Protein AF-A0A6P4EKP7-F1 (afdb_monomer_lite)

Foldseek 3Di:
DDDDDDDDDDDDDDDDDDDDDDDDDDDDDDPDDDDPPDDDDLVRLLVVLVVCVVVVVLVVLVVSLVPDDPDVVSVLDQSSLLSVLVNCLVVVVVVVNVVSVVVHDDDPVCVVVSVVSNVD

Structure (mmCIF, N/CA/C/O backbone):
data_AF-A0A6P4EKP7-F1
#
_entry.id   AF-A0A6P4EKP7-F1
#
loop_
_atom_site.group_PDB
_atom_site.id
_atom_site.type_symbol
_atom_site.label_atom_id
_atom_site.label_alt_id
_atom_site.label_comp_id
_atom_site.label_asym_id
_atom_site.label_entity_id
_atom_site.label_seq_id
_atom_site.pdbx_PDB_ins_code
_atom_site.Cartn_x
_atom_site.Cartn_y
_atom_site.Cartn_z
_atom_site.occupancy
_atom_site.B_iso_or_equiv
_atom_site.auth_seq_id
_atom_site.auth_comp_id
_atom_site.auth_asym_id
_atom_site.auth_atom_id
_atom_site.pdbx_PDB_model_num
ATOM 1 N N . MET A 1 1 ? -42.069 6.253 -77.748 1.00 45.84 1 MET A N 1
ATOM 2 C CA . MET A 1 1 ? -40.920 6.697 -78.570 1.00 45.84 1 MET A CA 1
ATOM 3 C C . MET A 1 1 ? -39.911 7.301 -77.595 1.00 45.84 1 MET A C 1
ATOM 5 O O . MET A 1 1 ? -40.312 8.224 -76.914 1.00 45.84 1 MET A O 1
ATOM 9 N N . THR A 1 2 ? -38.689 6.839 -77.337 1.00 52.09 2 THR A N 1
ATOM 10 C CA . THR A 1 2 ? -37.719 6.009 -78.069 1.00 52.09 2 THR A CA 1
ATOM 11 C C . THR A 1 2 ? -36.777 5.334 -77.043 1.00 52.09 2 THR A C 1
ATOM 13 O O . THR A 1 2 ? -36.396 5.975 -76.074 1.00 52.09 2 THR A O 1
ATOM 16 N N . HIS A 1 3 ? -36.578 4.013 -77.066 1.00 50.84 3 HIS A N 1
ATOM 17 C CA . HIS A 1 3 ? -35.360 3.297 -77.515 1.00 50.84 3 HIS A CA 1
ATOM 18 C C . HIS A 1 3 ? -33.997 3.877 -77.077 1.00 50.84 3 HIS A C 1
ATOM 20 O O . HIS A 1 3 ? -33.595 4.907 -77.606 1.00 50.84 3 HIS A O 1
ATOM 26 N N . ASN A 1 4 ? -33.285 3.167 -76.186 1.00 50.84 4 ASN A N 1
ATOM 27 C CA . ASN A 1 4 ? -31.877 2.701 -76.294 1.00 50.84 4 ASN A CA 1
ATOM 28 C C . ASN A 1 4 ? -31.366 2.292 -74.893 1.00 50.84 4 ASN A C 1
ATOM 30 O O . ASN A 1 4 ? -31.600 3.021 -73.941 1.00 50.84 4 ASN A O 1
ATOM 34 N N . GLY A 1 5 ? -30.682 1.173 -74.638 1.00 41.75 5 GLY A N 1
ATOM 35 C CA . GLY A 1 5 ? -29.992 0.233 -75.523 1.00 41.75 5 GLY A CA 1
ATOM 36 C C . GLY A 1 5 ? -28.468 0.281 -75.305 1.00 41.75 5 GLY A C 1
ATOM 37 O O . GLY A 1 5 ? -27.865 1.300 -75.612 1.00 41.75 5 GLY A O 1
ATOM 38 N N . GLY A 1 6 ? -27.872 -0.834 -74.848 1.00 42.22 6 GLY A N 1
ATOM 39 C CA . GLY A 1 6 ? -26.435 -1.174 -74.984 1.00 42.22 6 GLY A CA 1
ATOM 40 C C . GLY A 1 6 ? -25.530 -0.769 -73.811 1.00 42.22 6 GLY A C 1
ATOM 41 O O . GLY A 1 6 ? -25.500 0.393 -73.444 1.00 42.22 6 GLY A O 1
ATOM 42 N N . ALA A 1 7 ? -24.909 -1.729 -73.105 1.00 42.94 7 ALA A N 1
ATOM 43 C CA . ALA A 1 7 ? -23.556 -2.280 -73.361 1.00 42.94 7 ALA A CA 1
ATOM 44 C C . ALA A 1 7 ? -22.453 -1.306 -72.886 1.00 42.94 7 ALA A C 1
ATOM 46 O O . ALA A 1 7 ? -22.501 -0.135 -73.210 1.00 42.94 7 ALA A O 1
ATOM 47 N N . GLY A 1 8 ? -21.418 -1.652 -72.126 1.00 42.25 8 GLY A N 1
ATOM 48 C CA . GLY A 1 8 ? -20.785 -2.905 -71.743 1.00 42.25 8 GLY A CA 1
ATOM 49 C C . GLY A 1 8 ? -19.340 -2.568 -71.317 1.00 42.25 8 GLY A C 1
ATOM 50 O O . GLY A 1 8 ? -18.846 -1.490 -71.632 1.00 42.25 8 GLY A O 1
ATOM 51 N N . GLY A 1 9 ? -18.656 -3.500 -70.650 1.00 43.34 9 GLY A N 1
ATOM 52 C CA . GLY A 1 9 ? -17.187 -3.544 -70.606 1.00 43.34 9 GLY A CA 1
ATOM 53 C C . GLY A 1 9 ? -16.500 -2.812 -69.449 1.00 43.34 9 GLY A C 1
ATOM 54 O O . GLY A 1 9 ? -16.765 -1.648 -69.175 1.00 43.34 9 GLY A O 1
ATOM 55 N N . GLY A 1 10 ? -15.553 -3.505 -68.808 1.00 45.97 10 GLY A N 1
ATOM 56 C CA . GLY A 1 10 ? -14.582 -2.871 -67.914 1.00 45.97 10 GLY A CA 1
ATOM 57 C C . GLY A 1 10 ? -14.114 -3.712 -66.731 1.00 45.97 10 GLY A C 1
ATOM 58 O O . GLY A 1 10 ? -14.177 -3.256 -65.597 1.00 45.97 10 GLY A O 1
ATOM 59 N N . LEU A 1 11 ? -13.646 -4.935 -66.978 1.00 46.53 11 LEU A N 1
ATOM 60 C CA . LEU A 1 11 ? -12.823 -5.683 -66.027 1.00 46.53 11 LEU A CA 1
ATOM 61 C C . LEU A 1 11 ? -11.482 -4.952 -65.849 1.00 46.53 11 LEU A C 1
ATOM 63 O O . LEU A 1 11 ? -10.759 -4.792 -66.829 1.00 46.53 11 LEU A O 1
ATOM 67 N N . HIS A 1 12 ? -11.112 -4.579 -64.621 1.00 50.31 12 HIS A N 1
ATOM 68 C CA . HIS A 1 12 ? -9.698 -4.447 -64.256 1.00 50.31 12 HIS A CA 1
ATOM 69 C C . HIS A 1 12 ? -9.498 -4.660 -62.746 1.00 50.31 12 HIS A C 1
ATOM 71 O O . HIS A 1 12 ? -9.697 -3.762 -61.933 1.00 50.31 12 HIS A O 1
ATOM 77 N N . LEU A 1 13 ? -9.113 -5.881 -62.368 1.00 53.41 13 LEU A N 1
ATOM 78 C CA . LEU A 1 13 ? -8.537 -6.199 -61.061 1.00 53.41 13 LEU A CA 1
ATOM 79 C C . LEU A 1 13 ? -7.015 -6.111 -61.210 1.00 53.41 13 LEU A C 1
ATOM 81 O O . LEU A 1 13 ? -6.407 -6.938 -61.887 1.00 53.41 13 LEU A O 1
ATOM 85 N N . ASN A 1 14 ? -6.412 -5.083 -60.615 1.00 50.81 14 ASN A N 1
ATOM 86 C CA . ASN A 1 14 ? -4.966 -4.900 -60.598 1.00 50.81 14 ASN A CA 1
ATOM 87 C C . ASN A 1 14 ? -4.324 -5.879 -59.601 1.00 50.81 14 ASN A C 1
ATOM 89 O O . ASN A 1 14 ? -4.398 -5.691 -58.387 1.00 50.81 14 ASN A O 1
ATOM 93 N N . SER A 1 15 ? -3.691 -6.916 -60.145 1.00 51.75 15 SER A N 1
ATOM 94 C CA . SER A 1 15 ? -2.731 -7.779 -59.461 1.00 51.75 15 SER A CA 1
ATOM 95 C C . SER A 1 15 ? -1.364 -7.095 -59.440 1.00 51.75 15 SER A C 1
ATOM 97 O O .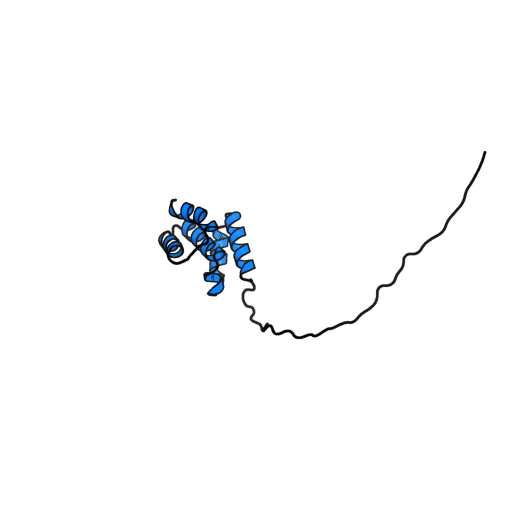 SER A 1 15 ? -0.879 -6.668 -60.485 1.00 51.75 15 SER A O 1
ATOM 99 N N . GLY A 1 16 ? -0.721 -7.022 -58.274 1.00 45.69 16 GLY A N 1
ATOM 100 C CA . GLY A 1 16 ? 0.684 -6.628 -58.189 1.00 45.69 16 GLY A CA 1
ATOM 101 C C . GLY A 1 16 ? 1.081 -6.065 -56.833 1.00 45.69 16 GLY A C 1
ATOM 102 O O . GLY A 1 16 ? 1.074 -4.857 -56.625 1.00 45.69 16 GLY A O 1
ATOM 103 N N . SER A 1 17 ? 1.478 -6.928 -55.902 1.00 54.31 17 SER A N 1
ATOM 104 C CA . SER A 1 17 ? 2.303 -6.522 -54.761 1.00 54.31 17 SER A CA 1
ATOM 105 C C . SER A 1 17 ? 3.285 -7.643 -54.453 1.00 54.31 17 SER A C 1
ATOM 107 O O . SER A 1 17 ? 2.973 -8.582 -53.729 1.00 54.31 17 SER A O 1
ATOM 109 N N . ASN A 1 18 ? 4.468 -7.548 -55.058 1.00 53.12 18 ASN A N 1
ATOM 110 C CA . ASN A 1 18 ? 5.665 -8.252 -54.620 1.00 53.12 18 ASN A CA 1
ATOM 111 C C . ASN A 1 18 ? 6.830 -7.255 -54.642 1.00 53.12 18 ASN A C 1
ATOM 113 O O . ASN A 1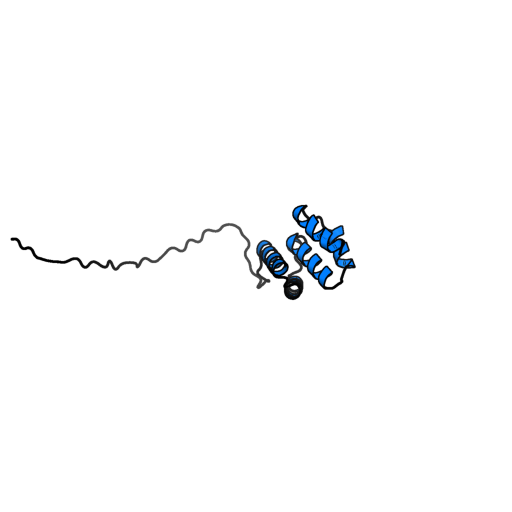 18 ? 7.081 -6.626 -55.668 1.00 53.12 18 ASN A O 1
ATOM 117 N N . GLY A 1 19 ? 7.512 -7.093 -53.509 1.00 47.56 19 GLY A N 1
ATOM 118 C CA . GLY A 1 19 ? 8.611 -6.142 -53.344 1.00 47.56 19 GLY A CA 1
ATOM 119 C C . GLY A 1 19 ? 9.252 -6.273 -51.966 1.00 47.56 19 GLY A C 1
ATOM 120 O O . GLY A 1 19 ? 8.810 -5.663 -51.002 1.00 47.56 19 GLY A O 1
ATOM 121 N N . ASN A 1 20 ? 10.262 -7.132 -51.903 1.00 51.75 20 ASN A N 1
ATOM 122 C CA . ASN A 1 20 ? 11.079 -7.508 -50.754 1.00 51.75 20 ASN A CA 1
ATOM 123 C C . ASN A 1 20 ? 12.161 -6.457 -50.421 1.00 51.75 20 ASN A C 1
ATOM 125 O O . ASN A 1 20 ? 12.727 -5.863 -51.334 1.00 51.75 20 ASN A O 1
ATOM 129 N N . GLY A 1 21 ? 12.557 -6.375 -49.143 1.00 46.03 21 GLY A N 1
ATOM 130 C CA . GLY A 1 21 ? 13.932 -6.034 -48.746 1.00 46.03 21 GLY A CA 1
ATOM 131 C C . GLY A 1 21 ? 14.139 -4.691 -48.038 1.00 46.03 21 GLY A C 1
ATOM 132 O O . GLY A 1 21 ? 13.976 -3.631 -48.628 1.00 46.03 21 GLY A O 1
ATOM 133 N N . GLY A 1 22 ? 14.603 -4.747 -46.785 1.00 38.12 22 GLY A N 1
ATOM 134 C CA . GLY A 1 22 ? 15.088 -3.568 -46.065 1.00 38.12 22 GLY A CA 1
ATOM 135 C C . GLY A 1 22 ? 15.391 -3.830 -44.593 1.00 38.12 22 GLY A C 1
ATOM 136 O O . GLY A 1 22 ? 14.709 -3.302 -43.722 1.00 38.12 22 GLY A O 1
ATOM 137 N N . VAL A 1 23 ? 16.406 -4.649 -44.305 1.00 54.03 23 VAL A N 1
ATOM 138 C CA . VAL A 1 23 ? 17.043 -4.658 -42.981 1.00 54.03 23 VAL A CA 1
ATOM 139 C C . VAL A 1 23 ? 17.775 -3.329 -42.787 1.00 54.03 23 VAL A C 1
ATOM 141 O O . VAL A 1 23 ? 18.686 -3.005 -43.543 1.00 54.03 23 VAL A O 1
ATOM 144 N N . VAL A 1 24 ? 17.383 -2.559 -41.774 1.00 56.59 24 VAL A N 1
ATOM 145 C CA . VAL A 1 24 ? 18.171 -1.427 -41.275 1.00 56.59 24 VAL A CA 1
ATOM 146 C C . VAL A 1 24 ? 18.549 -1.691 -39.825 1.00 56.59 24 VAL A C 1
ATOM 148 O O . VAL A 1 24 ? 17.763 -1.529 -38.896 1.00 56.59 24 VAL A O 1
ATOM 151 N N . SER A 1 25 ? 19.790 -2.135 -39.656 1.00 52.81 25 SER A N 1
ATOM 152 C CA . SER A 1 25 ? 20.523 -2.048 -38.401 1.00 52.81 25 SER A CA 1
ATOM 153 C C . SER A 1 25 ? 20.927 -0.590 -38.195 1.00 52.81 25 SER A C 1
ATOM 155 O O . SER A 1 25 ? 21.673 -0.035 -38.998 1.00 52.81 25 SER A O 1
ATOM 157 N N . GLY A 1 26 ? 20.443 0.026 -37.120 1.00 41.41 26 GLY A N 1
ATOM 158 C CA . GLY A 1 26 ? 20.850 1.358 -36.677 1.00 41.41 26 GLY A CA 1
ATOM 159 C C . GLY A 1 26 ? 20.896 1.382 -35.157 1.00 41.41 26 GLY A C 1
ATOM 160 O O . GLY A 1 26 ? 19.858 1.439 -34.504 1.00 41.41 26 GLY A O 1
ATOM 161 N N . GLY A 1 27 ? 22.104 1.248 -34.608 1.00 48.34 27 GLY A N 1
ATOM 162 C CA . GLY A 1 27 ? 22.372 1.205 -33.177 1.00 48.34 27 GLY A CA 1
ATOM 163 C C . GLY A 1 27 ? 22.023 2.511 -32.463 1.00 48.34 27 GLY A C 1
ATOM 164 O O . GLY A 1 27 ? 22.372 3.598 -32.914 1.00 48.34 27 GLY A O 1
ATOM 165 N N . GLY A 1 28 ? 21.374 2.366 -31.310 1.00 39.31 28 GLY A N 1
ATOM 166 C CA . GLY A 1 28 ? 21.140 3.417 -30.330 1.00 39.31 28 GLY A CA 1
ATOM 167 C C . GLY A 1 28 ? 21.149 2.796 -28.937 1.00 39.31 28 GLY A C 1
ATOM 168 O O . GLY A 1 28 ? 20.218 2.095 -28.556 1.00 39.31 28 GLY A O 1
ATOM 169 N N . SER A 1 29 ? 22.255 3.006 -28.234 1.00 51.41 29 SER A N 1
ATOM 170 C CA . SER A 1 29 ? 22.557 2.751 -26.823 1.00 51.41 29 SER A CA 1
ATOM 171 C C . SER A 1 29 ? 21.358 2.438 -25.916 1.00 51.41 29 SER A C 1
ATOM 173 O O . SER A 1 29 ? 20.733 3.325 -25.343 1.00 51.41 29 SER A O 1
ATOM 175 N N . GLY A 1 30 ? 21.092 1.153 -25.710 1.00 46.53 30 GLY A N 1
ATOM 176 C CA . GLY A 1 30 ? 20.208 0.672 -24.659 1.00 46.53 30 GLY A CA 1
ATOM 177 C C . GLY A 1 30 ? 20.594 -0.759 -24.352 1.00 46.53 30 GLY A C 1
ATOM 178 O O . GLY A 1 30 ? 20.236 -1.652 -25.112 1.00 46.53 30 GLY A O 1
ATOM 179 N N . GLY A 1 31 ? 21.373 -0.967 -23.287 1.00 42.72 31 GLY A N 1
ATOM 180 C CA . GLY A 1 31 ? 21.755 -2.297 -22.817 1.00 42.72 31 GLY A CA 1
ATOM 181 C C . GLY A 1 31 ? 20.507 -3.143 -22.581 1.00 42.72 31 GLY A C 1
ATOM 182 O O . GLY A 1 31 ? 19.816 -2.985 -21.578 1.00 42.72 31 GLY A O 1
ATOM 183 N N . ARG A 1 32 ? 20.195 -3.999 -23.551 1.00 59.09 32 ARG A N 1
ATOM 184 C CA . ARG A 1 32 ? 19.105 -4.972 -23.538 1.00 59.09 32 ARG A CA 1
ATOM 185 C C . ARG A 1 32 ? 19.747 -6.346 -23.659 1.00 59.09 32 ARG A C 1
ATOM 187 O O . ARG A 1 32 ? 19.767 -6.925 -24.733 1.00 59.09 32 ARG A O 1
ATOM 194 N N . GLU A 1 33 ? 20.292 -6.834 -22.552 1.00 49.41 33 GLU A N 1
ATOM 195 C CA . GLU A 1 33 ? 20.884 -8.173 -22.432 1.00 49.41 33 GLU A CA 1
ATOM 196 C C . GLU A 1 33 ? 20.337 -8.761 -21.111 1.00 49.41 33 GLU A C 1
ATOM 198 O O . GLU A 1 33 ? 20.744 -8.370 -20.023 1.00 49.41 33 GLU A O 1
ATOM 203 N N . ASN A 1 34 ? 19.141 -9.349 -21.143 1.00 52.75 34 ASN A N 1
ATOM 204 C CA . ASN A 1 34 ? 18.894 -10.794 -21.198 1.00 52.75 34 ASN A CA 1
ATOM 205 C C . ASN A 1 34 ? 19.094 -11.533 -19.854 1.00 52.75 34 ASN A C 1
ATOM 207 O O . ASN A 1 34 ? 20.121 -12.151 -19.596 1.00 52.75 34 ASN A O 1
ATOM 211 N N . LEU A 1 35 ? 18.032 -11.539 -19.043 1.00 40.47 35 LEU A N 1
ATOM 212 C CA . LEU A 1 35 ? 17.656 -12.686 -18.213 1.00 40.47 35 LEU A CA 1
ATOM 213 C C . LEU A 1 35 ? 16.213 -13.068 -18.593 1.00 40.47 35 LEU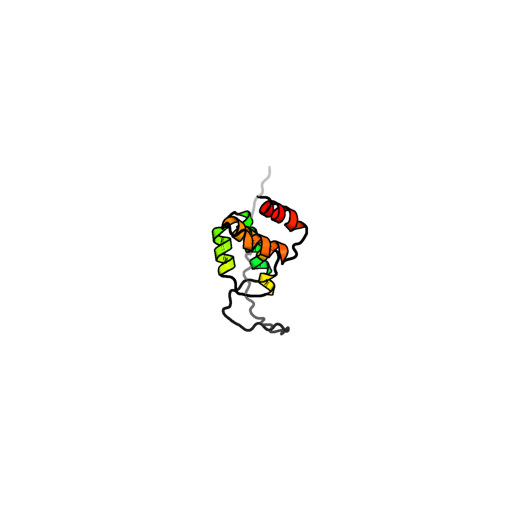 A C 1
ATOM 215 O O . LEU A 1 35 ? 15.437 -12.166 -18.930 1.00 40.47 35 LEU A O 1
ATOM 219 N N . PRO A 1 36 ? 15.788 -14.340 -18.465 1.00 46.09 36 PRO A N 1
ATOM 220 C CA . PRO A 1 36 ? 14.371 -14.691 -18.380 1.00 46.09 36 PRO A CA 1
ATOM 221 C C . PRO A 1 36 ? 13.817 -14.204 -17.024 1.00 46.09 36 PRO A C 1
ATOM 223 O O . PRO A 1 36 ? 13.489 -14.982 -16.135 1.00 46.09 36 PRO A O 1
ATOM 226 N N . SER A 1 37 ? 13.786 -12.883 -16.845 1.00 47.81 37 SER A N 1
ATOM 227 C CA . SER A 1 37 ? 13.395 -12.174 -15.630 1.00 47.81 37 SER A CA 1
ATOM 228 C C . SER A 1 37 ? 11.991 -11.619 -15.817 1.00 47.81 37 SER A C 1
ATOM 230 O O . SER A 1 37 ? 11.781 -10.793 -16.697 1.00 47.81 37 SER A O 1
ATOM 232 N N . PHE A 1 38 ? 11.050 -12.098 -15.000 1.00 52.47 38 PHE A N 1
ATOM 233 C CA . PHE A 1 38 ? 9.695 -11.580 -14.749 1.00 52.47 38 PHE A CA 1
ATOM 234 C C . PHE A 1 38 ? 9.377 -10.244 -15.469 1.00 52.47 38 PHE A C 1
ATOM 236 O O . PHE A 1 38 ? 9.662 -9.156 -14.969 1.00 52.47 38 PHE A O 1
ATOM 243 N N . GLY A 1 39 ? 8.854 -10.344 -16.694 1.00 53.75 39 GLY A N 1
ATOM 244 C CA . GLY A 1 39 ? 8.779 -9.246 -17.660 1.00 53.75 39 GLY A CA 1
ATOM 245 C C . GLY A 1 39 ? 7.600 -8.303 -17.446 1.00 53.75 39 GLY A C 1
ATOM 246 O O . GLY A 1 39 ? 6.655 -8.334 -18.227 1.00 53.75 39 GLY A O 1
ATOM 247 N N . PHE A 1 40 ? 7.669 -7.446 -16.425 1.00 64.44 40 PHE A N 1
ATOM 248 C CA . PHE A 1 40 ? 6.745 -6.319 -16.288 1.00 64.44 40 PHE A CA 1
ATOM 249 C C . PHE A 1 40 ? 7.497 -5.009 -16.057 1.00 64.44 40 PHE A C 1
ATOM 251 O O . PHE A 1 40 ? 8.365 -4.928 -15.186 1.00 64.44 40 PHE A O 1
ATOM 258 N N . THR A 1 41 ? 7.154 -3.967 -16.816 1.00 83.19 41 THR A N 1
ATOM 259 C CA . THR A 1 41 ? 7.625 -2.605 -16.523 1.00 83.19 41 THR A CA 1
ATOM 260 C C . THR A 1 41 ? 6.939 -2.067 -15.265 1.00 83.19 41 THR A C 1
ATOM 262 O O . THR A 1 41 ? 5.892 -2.570 -14.847 1.00 83.19 41 THR A O 1
ATOM 265 N N . GLN A 1 42 ? 7.509 -1.032 -14.642 1.00 82.50 42 GLN A N 1
ATOM 266 C CA . GLN A 1 42 ? 6.939 -0.430 -13.433 1.00 82.50 42 GLN A CA 1
ATOM 267 C C . GLN A 1 42 ? 5.497 0.051 -13.669 1.00 82.50 42 GLN A C 1
ATOM 269 O O . GLN A 1 42 ? 4.633 -0.129 -12.813 1.00 82.50 42 GLN A O 1
ATOM 274 N N . GLU A 1 43 ? 5.228 0.593 -14.854 1.00 84.75 43 GLU A N 1
ATOM 275 C CA . GLU A 1 43 ? 3.914 1.049 -15.300 1.00 84.75 43 GLU A CA 1
ATOM 276 C C . GLU A 1 43 ? 2.929 -0.112 -15.450 1.00 84.75 43 GLU A C 1
ATOM 278 O O . GLU A 1 43 ? 1.778 -0.003 -15.031 1.00 84.75 43 GLU A O 1
ATOM 283 N N . GLN A 1 44 ? 3.376 -1.251 -15.987 1.00 87.94 44 GLN A N 1
ATOM 284 C CA . GLN A 1 44 ? 2.540 -2.447 -16.097 1.00 87.94 44 GLN A CA 1
ATOM 285 C C . GLN A 1 44 ? 2.180 -2.995 -14.718 1.00 87.94 44 GLN A C 1
ATOM 287 O O . GLN A 1 44 ? 1.015 -3.298 -14.465 1.00 87.94 44 GLN A O 1
ATOM 292 N N . VAL A 1 45 ? 3.147 -3.072 -13.801 1.00 88.94 45 VAL A N 1
ATOM 293 C CA . VAL A 1 45 ? 2.877 -3.521 -12.430 1.00 88.94 45 VAL A CA 1
ATOM 294 C C . VAL A 1 45 ? 1.923 -2.562 -11.716 1.00 88.94 45 VAL A C 1
ATOM 296 O O . VAL A 1 45 ? 0.979 -3.016 -11.068 1.00 88.94 45 VAL A O 1
ATOM 299 N N . ALA A 1 46 ? 2.129 -1.249 -11.850 1.00 88.88 46 ALA A N 1
ATOM 300 C CA . ALA A 1 46 ? 1.235 -0.244 -11.286 1.00 88.88 46 ALA A CA 1
ATOM 301 C C . ALA A 1 46 ? -0.195 -0.409 -11.825 1.00 88.88 46 ALA A C 1
ATOM 303 O O . ALA A 1 46 ? -1.132 -0.506 -11.034 1.00 88.88 46 ALA A O 1
ATOM 304 N N . CYS A 1 47 ? -0.350 -0.548 -13.143 1.00 90.31 47 CYS A N 1
ATOM 305 C CA . CYS A 1 47 ? -1.638 -0.778 -13.795 1.00 90.31 47 CYS A CA 1
ATOM 306 C C . CYS A 1 47 ? -2.332 -2.050 -13.272 1.00 90.31 47 CYS A C 1
ATOM 308 O O . CYS A 1 47 ? -3.496 -2.005 -12.872 1.00 90.31 47 CYS A O 1
ATOM 310 N N . VAL A 1 48 ? -1.610 -3.174 -13.178 1.00 91.19 48 VAL A N 1
ATOM 311 C CA . VAL A 1 48 ? -2.152 -4.436 -12.643 1.00 91.19 48 VAL A CA 1
ATOM 312 C C . VAL A 1 48 ? -2.614 -4.271 -11.193 1.00 91.19 48 VAL A C 1
ATOM 314 O O . VAL A 1 48 ? -3.709 -4.717 -10.838 1.00 91.19 48 VAL A O 1
ATOM 317 N N . CYS A 1 49 ? -1.820 -3.598 -10.355 1.00 91.56 49 CYS A N 1
ATOM 318 C CA . CYS A 1 49 ? -2.183 -3.302 -8.971 1.00 91.56 49 CYS A CA 1
ATOM 319 C C . CYS A 1 49 ? -3.491 -2.509 -8.881 1.00 91.56 49 CYS A C 1
ATOM 321 O O . CYS A 1 49 ? -4.315 -2.796 -8.012 1.00 91.56 49 CYS A O 1
ATOM 323 N N . GLU A 1 50 ? -3.699 -1.523 -9.750 1.00 90.81 50 GLU A N 1
ATOM 324 C CA . GLU A 1 50 ? -4.908 -0.700 -9.739 1.00 90.81 50 GLU A CA 1
ATOM 325 C C . GLU A 1 50 ? -6.139 -1.454 -10.232 1.00 90.81 50 GLU A C 1
ATOM 327 O O . GLU A 1 50 ? -7.169 -1.426 -9.556 1.00 90.81 50 GLU A O 1
ATOM 332 N N . VAL A 1 51 ? -6.025 -2.193 -11.338 1.00 93.75 51 VAL A N 1
ATOM 333 C CA . VAL A 1 51 ? -7.125 -3.003 -11.886 1.00 93.75 51 VAL A CA 1
ATOM 334 C C . VAL A 1 51 ? -7.587 -4.053 -10.877 1.00 93.75 51 VAL A C 1
ATOM 336 O O . VAL A 1 51 ? -8.785 -4.204 -10.640 1.00 93.75 51 VAL A O 1
ATOM 339 N N . LEU A 1 52 ? -6.656 -4.756 -10.224 1.00 93.00 52 LEU A N 1
ATOM 340 C CA . LEU A 1 52 ? -7.003 -5.776 -9.230 1.00 93.00 52 LEU A CA 1
ATOM 341 C C . LEU A 1 52 ? -7.660 -5.179 -7.980 1.00 93.00 52 LEU A C 1
ATOM 343 O O . LEU A 1 52 ? -8.583 -5.787 -7.435 1.00 93.00 52 LEU A O 1
ATOM 347 N N . GLN A 1 53 ? -7.226 -3.992 -7.545 1.00 89.69 53 GLN A N 1
ATOM 348 C CA . GLN A 1 53 ? -7.875 -3.267 -6.449 1.00 89.69 53 GLN A CA 1
ATOM 349 C C . GLN A 1 53 ? -9.289 -2.813 -6.823 1.00 89.69 53 GLN A C 1
ATOM 351 O O . GLN A 1 53 ? -10.197 -2.961 -6.011 1.00 89.69 53 GLN A O 1
ATOM 356 N N . GLN A 1 54 ? -9.484 -2.264 -8.027 1.00 90.38 54 GLN A N 1
ATOM 357 C CA . GLN A 1 54 ? -10.797 -1.811 -8.504 1.00 90.38 54 GLN A CA 1
ATOM 358 C C . GLN A 1 54 ? -11.775 -2.976 -8.675 1.00 90.38 54 GLN A C 1
ATOM 360 O O . GLN A 1 54 ? -12.940 -2.854 -8.314 1.00 90.38 54 GLN A O 1
ATOM 365 N N . ALA A 1 55 ? -11.290 -4.125 -9.150 1.00 91.81 55 ALA A N 1
ATOM 366 C CA . ALA A 1 55 ? -12.085 -5.342 -9.273 1.00 91.81 55 ALA A CA 1
ATOM 367 C C . ALA A 1 55 ? -12.396 -6.021 -7.923 1.00 91.81 55 ALA A C 1
ATOM 369 O O . ALA A 1 55 ? -13.140 -6.996 -7.899 1.00 91.81 55 ALA A O 1
ATOM 370 N N . GLY A 1 56 ? -11.797 -5.572 -6.811 1.00 89.69 56 GLY A N 1
ATOM 371 C CA . GLY A 1 56 ? -11.953 -6.202 -5.494 1.00 89.69 56 GLY A CA 1
ATOM 372 C C . GLY A 1 56 ? -11.242 -7.555 -5.351 1.00 89.69 56 GLY A C 1
ATOM 373 O O . GLY A 1 56 ? -11.454 -8.269 -4.374 1.00 89.69 56 GLY A O 1
ATOM 374 N N . ASN A 1 57 ? -10.362 -7.917 -6.288 1.00 92.38 57 ASN A N 1
ATOM 375 C CA . ASN A 1 57 ? -9.665 -9.206 -6.318 1.00 92.38 57 ASN A CA 1
ATOM 376 C C . ASN A 1 57 ? -8.417 -9.202 -5.417 1.00 92.38 57 ASN A C 1
ATOM 378 O O . ASN A 1 57 ? -7.290 -9.420 -5.876 1.00 92.38 57 ASN A O 1
ATOM 382 N N . ILE A 1 58 ? -8.610 -8.960 -4.117 1.00 92.12 58 ILE A N 1
ATOM 383 C CA . ILE A 1 58 ? -7.513 -8.732 -3.161 1.00 92.12 58 ILE A CA 1
ATOM 384 C C . ILE A 1 58 ? -6.642 -9.982 -2.966 1.00 92.12 58 ILE A C 1
ATOM 386 O O . ILE A 1 58 ? -5.423 -9.882 -2.829 1.00 92.12 58 ILE A O 1
ATOM 390 N N . GLU A 1 59 ? -7.225 -11.179 -3.041 1.00 92.25 59 GLU A N 1
ATOM 391 C CA . GLU A 1 59 ? -6.470 -12.437 -2.992 1.00 92.25 59 GLU A CA 1
ATOM 392 C C . GLU A 1 59 ? -5.476 -12.592 -4.151 1.00 92.25 59 GLU A C 1
ATOM 394 O O . GLU A 1 59 ? -4.343 -13.043 -3.953 1.00 92.25 59 GLU A O 1
ATOM 399 N N . ARG A 1 60 ? -5.888 -12.216 -5.368 1.00 92.06 60 ARG A N 1
ATOM 400 C CA . ARG A 1 60 ? -5.008 -12.239 -6.544 1.00 92.06 60 ARG A CA 1
ATOM 401 C C . ARG A 1 60 ? -3.952 -11.148 -6.448 1.00 92.06 60 ARG A C 1
ATOM 403 O O . ARG A 1 60 ? -2.798 -11.411 -6.764 1.00 92.06 60 ARG A O 1
ATOM 410 N N . LEU A 1 61 ? -4.323 -9.971 -5.944 1.00 92.44 61 LEU A N 1
ATOM 411 C CA . LEU A 1 61 ? -3.392 -8.875 -5.684 1.00 92.44 61 LEU A CA 1
ATOM 412 C C . LEU A 1 61 ? -2.287 -9.289 -4.706 1.00 92.44 61 LEU A C 1
ATOM 414 O O . LEU A 1 61 ? -1.114 -9.063 -4.977 1.00 92.44 61 LEU A O 1
ATOM 418 N N . GLY A 1 62 ? -2.644 -9.957 -3.607 1.00 91.00 62 GLY A N 1
ATOM 419 C CA . GLY A 1 62 ? -1.673 -10.460 -2.637 1.00 91.00 62 GLY A CA 1
ATOM 420 C C . GLY A 1 62 ? -0.710 -11.491 -3.234 1.00 91.00 62 GLY A C 1
ATOM 421 O O . GLY A 1 62 ? 0.489 -11.420 -2.973 1.00 91.00 62 GLY A O 1
ATOM 422 N N . ARG A 1 63 ? -1.206 -12.418 -4.069 1.00 90.44 63 ARG A N 1
ATOM 423 C CA . ARG A 1 63 ? -0.355 -13.391 -4.782 1.00 90.44 63 ARG A CA 1
ATOM 424 C C . ARG A 1 63 ? 0.554 -12.717 -5.809 1.00 90.44 63 ARG A C 1
ATOM 426 O O . ARG A 1 63 ? 1.729 -13.057 -5.883 1.00 90.44 63 ARG A O 1
ATOM 433 N N . PHE A 1 64 ? 0.031 -11.744 -6.553 1.00 90.06 64 PHE A N 1
ATOM 434 C CA . PHE A 1 64 ? 0.811 -10.968 -7.511 1.00 90.06 64 PHE A CA 1
ATOM 435 C C . PHE A 1 64 ? 1.946 -10.214 -6.814 1.00 90.06 64 PHE A C 1
ATOM 437 O O . PHE A 1 64 ? 3.100 -10.400 -7.182 1.00 90.06 64 PHE A O 1
ATOM 444 N N . LEU A 1 65 ? 1.647 -9.469 -5.745 1.00 89.06 65 LEU A N 1
ATOM 445 C CA . LEU A 1 65 ? 2.654 -8.762 -4.947 1.00 89.06 65 LEU A CA 1
ATOM 446 C C . LEU A 1 65 ? 3.721 -9.700 -4.375 1.00 89.06 65 LEU A C 1
ATOM 448 O O . LEU A 1 65 ? 4.888 -9.329 -4.334 1.00 89.06 65 LEU A O 1
ATOM 452 N N . TRP A 1 66 ? 3.334 -10.908 -3.955 1.00 88.12 66 TRP A N 1
ATOM 453 C CA . TRP A 1 66 ? 4.275 -11.923 -3.478 1.00 88.12 66 TRP A CA 1
ATOM 454 C C . TRP A 1 66 ? 5.171 -12.478 -4.593 1.00 88.12 66 TRP A C 1
ATOM 456 O O . TRP A 1 66 ? 6.320 -12.824 -4.346 1.00 88.12 66 TRP A O 1
ATOM 466 N N . SER A 1 67 ? 4.654 -12.557 -5.822 1.00 86.69 67 SER A N 1
ATOM 467 C CA . SER A 1 67 ? 5.416 -13.008 -6.992 1.00 86.69 67 SER A CA 1
ATOM 468 C C . SER A 1 67 ? 6.345 -11.942 -7.579 1.00 86.69 67 SER A C 1
ATOM 470 O O . SER A 1 67 ? 7.186 -12.269 -8.413 1.00 86.69 67 SER A O 1
ATOM 472 N N . LEU A 1 68 ? 6.198 -10.674 -7.172 1.00 85.00 68 LEU A N 1
ATOM 473 C CA . LEU A 1 68 ? 7.031 -9.596 -7.690 1.00 85.00 68 LEU A CA 1
ATOM 474 C C . LEU A 1 68 ? 8.478 -9.733 -7.194 1.00 85.00 68 LEU A C 1
ATOM 476 O O . LEU A 1 68 ? 8.705 -9.988 -6.008 1.00 85.00 68 LEU A O 1
ATOM 480 N N . PRO A 1 69 ? 9.470 -9.488 -8.065 1.00 79.19 69 PRO A N 1
ATOM 481 C CA . PRO A 1 69 ? 10.860 -9.427 -7.645 1.00 79.19 69 PRO A CA 1
ATOM 482 C C . PRO A 1 69 ? 11.083 -8.286 -6.639 1.00 79.19 69 PRO A C 1
ATOM 484 O O . PRO A 1 69 ? 10.429 -7.237 -6.686 1.00 79.19 69 PRO A O 1
ATOM 487 N N . GLN A 1 70 ? 12.048 -8.476 -5.737 1.00 71.69 70 GLN A N 1
ATOM 488 C CA . GLN A 1 70 ? 12.487 -7.451 -4.786 1.00 71.69 70 GLN A CA 1
ATOM 489 C C . GLN A 1 70 ? 13.300 -6.378 -5.525 1.00 71.69 70 GLN A C 1
ATOM 491 O O . GLN A 1 70 ? 14.523 -6.407 -5.554 1.00 71.69 70 GLN A O 1
ATOM 496 N N . CYS A 1 71 ? 12.605 -5.460 -6.194 1.00 75.88 71 CYS A N 1
ATOM 497 C CA . CYS A 1 71 ? 13.207 -4.324 -6.882 1.00 75.88 71 CYS A CA 1
ATOM 498 C C . CYS A 1 71 ? 12.840 -3.028 -6.154 1.00 75.88 71 CYS A C 1
ATOM 500 O O . CYS A 1 71 ? 11.662 -2.672 -6.119 1.00 75.88 71 CYS A O 1
ATOM 502 N N . ASP A 1 72 ? 13.819 -2.296 -5.618 1.00 78.38 72 ASP A N 1
ATOM 503 C CA . ASP A 1 72 ? 13.582 -1.095 -4.800 1.00 78.38 72 ASP A CA 1
ATOM 504 C C . ASP A 1 72 ? 12.690 -0.059 -5.492 1.00 78.38 72 ASP A C 1
ATOM 506 O O . ASP A 1 72 ? 11.740 0.452 -4.902 1.00 78.38 72 ASP A O 1
ATOM 510 N N . LYS A 1 73 ? 12.913 0.187 -6.790 1.00 78.94 73 LYS A N 1
ATOM 511 C CA . LYS A 1 73 ? 12.099 1.123 -7.588 1.00 78.94 73 LYS A CA 1
ATOM 512 C C . LYS A 1 73 ? 10.621 0.736 -7.619 1.00 78.94 73 LYS A C 1
ATOM 514 O O . LYS A 1 73 ? 9.744 1.597 -7.626 1.00 78.94 73 LYS A O 1
ATOM 519 N N . LEU A 1 74 ? 10.340 -0.564 -7.654 1.00 81.88 74 LEU A N 1
ATOM 520 C CA . LEU A 1 74 ? 8.979 -1.078 -7.664 1.00 81.88 74 LEU A CA 1
ATOM 521 C C . LEU A 1 74 ? 8.358 -1.041 -6.267 1.00 81.88 74 LEU A C 1
ATOM 523 O O . LEU A 1 74 ? 7.189 -0.701 -6.120 1.00 81.88 74 LEU A O 1
ATOM 527 N N . GLN A 1 75 ? 9.154 -1.348 -5.244 1.00 81.62 75 GLN A N 1
ATOM 528 C CA . GLN A 1 75 ? 8.741 -1.320 -3.842 1.00 81.62 75 GLN A CA 1
ATOM 529 C C . GLN A 1 75 ? 8.424 0.105 -3.359 1.00 81.62 75 GLN A C 1
ATOM 531 O O . GLN A 1 75 ? 7.582 0.256 -2.480 1.00 81.62 75 GLN A O 1
ATOM 536 N N . LEU A 1 76 ? 9.054 1.123 -3.955 1.00 83.44 76 LEU A N 1
ATOM 537 C CA . LEU A 1 76 ? 8.800 2.546 -3.707 1.00 83.44 76 LEU A CA 1
ATOM 538 C C . LEU A 1 76 ? 7.681 3.139 -4.578 1.00 83.44 76 LEU A C 1
ATOM 540 O O . LEU A 1 76 ? 7.327 4.303 -4.411 1.00 83.44 76 LEU A O 1
ATOM 544 N N . ASN A 1 77 ? 7.121 2.375 -5.520 1.00 86.19 77 ASN A N 1
ATOM 545 C CA . ASN A 1 77 ? 6.038 2.870 -6.360 1.00 86.19 77 ASN A CA 1
ATOM 546 C C . ASN A 1 77 ? 4.747 3.018 -5.541 1.00 86.19 77 ASN A C 1
ATOM 548 O O . ASN A 1 77 ? 4.299 2.067 -4.895 1.00 86.19 77 ASN A O 1
ATOM 552 N N . GLU A 1 78 ? 4.106 4.184 -5.621 1.00 88.19 78 GLU A N 1
ATOM 553 C CA . GLU A 1 78 ? 2.887 4.473 -4.861 1.00 88.19 78 GLU A CA 1
ATOM 554 C C . GLU A 1 78 ? 1.763 3.462 -5.114 1.00 88.19 78 GLU A C 1
ATOM 556 O O . GLU A 1 78 ? 1.098 3.037 -4.168 1.00 88.19 78 GLU A O 1
ATOM 561 N N . SER A 1 79 ? 1.562 3.016 -6.360 1.00 88.44 79 SER A N 1
ATOM 562 C CA . SER A 1 79 ? 0.511 2.044 -6.695 1.00 88.44 79 SER A CA 1
ATOM 563 C C . SER A 1 79 ? 0.759 0.683 -6.046 1.00 88.44 79 SER A C 1
ATOM 565 O O . SER A 1 79 ? -0.191 0.014 -5.629 1.00 88.44 79 SER A O 1
ATOM 567 N N . VAL A 1 80 ? 2.029 0.291 -5.907 1.00 89.69 80 VAL A N 1
ATOM 568 C CA . VAL A 1 80 ? 2.445 -0.948 -5.234 1.00 89.69 80 VAL A CA 1
ATOM 569 C C . VAL A 1 80 ? 2.297 -0.815 -3.720 1.00 89.69 80 VAL A C 1
ATOM 571 O O . VAL A 1 80 ? 1.744 -1.706 -3.077 1.00 89.69 80 VAL A O 1
ATOM 574 N N . LEU A 1 81 ? 2.723 0.307 -3.140 1.00 90.31 81 LEU A N 1
ATOM 575 C CA . LEU A 1 81 ? 2.555 0.590 -1.712 1.00 90.31 81 LEU A CA 1
ATOM 576 C C . LEU A 1 81 ? 1.073 0.629 -1.312 1.00 90.31 81 LEU A C 1
ATOM 578 O O . LEU A 1 81 ? 0.674 -0.002 -0.333 1.00 90.31 81 LEU A O 1
ATOM 582 N N . LYS A 1 82 ? 0.233 1.274 -2.128 1.00 89.25 82 LYS A N 1
ATOM 583 C CA . LYS A 1 82 ? -1.228 1.294 -1.977 1.00 89.25 82 LYS A CA 1
ATOM 584 C C . LYS A 1 82 ? -1.808 -0.120 -2.022 1.00 89.25 82 LYS A C 1
ATOM 586 O O . LYS A 1 82 ? -2.596 -0.493 -1.156 1.00 89.25 82 LYS A O 1
ATOM 591 N N . ALA A 1 83 ? -1.386 -0.932 -2.991 1.00 91.62 83 ALA A N 1
ATOM 592 C CA . ALA A 1 83 ? -1.816 -2.323 -3.095 1.00 91.62 83 ALA A CA 1
ATOM 593 C C . ALA A 1 83 ? -1.455 -3.142 -1.847 1.00 91.62 83 ALA A C 1
ATOM 595 O O . ALA A 1 83 ? -2.290 -3.890 -1.339 1.00 91.62 83 ALA A O 1
ATOM 596 N N . LYS A 1 84 ? -0.237 -2.972 -1.320 1.00 90.75 84 LYS A N 1
ATOM 597 C CA . LYS A 1 84 ? 0.198 -3.626 -0.080 1.00 90.75 84 LYS A CA 1
ATOM 598 C C . LYS A 1 84 ? -0.649 -3.213 1.116 1.00 90.75 84 LYS A C 1
ATOM 600 O O . LYS A 1 84 ? -1.076 -4.087 1.863 1.00 90.75 84 LYS A O 1
ATOM 605 N N . ALA A 1 85 ? -0.936 -1.920 1.266 1.00 90.75 85 ALA A N 1
ATOM 606 C CA . ALA A 1 85 ? -1.801 -1.408 2.326 1.00 90.75 85 ALA A CA 1
ATOM 607 C C . ALA A 1 85 ? -3.198 -2.054 2.270 1.00 90.75 85 ALA A C 1
ATOM 609 O O . ALA A 1 85 ? -3.695 -2.561 3.275 1.00 90.75 85 ALA A O 1
ATOM 610 N N . VAL A 1 86 ? -3.799 -2.134 1.078 1.00 90.50 86 VAL A N 1
ATOM 611 C CA . VAL A 1 86 ? -5.105 -2.786 0.879 1.00 90.50 86 VAL A CA 1
ATOM 612 C C . VAL A 1 86 ? -5.061 -4.276 1.241 1.00 90.50 86 VAL A C 1
ATOM 614 O O . VAL A 1 86 ? -5.959 -4.772 1.922 1.00 90.50 86 VAL A O 1
ATOM 617 N N . VAL A 1 87 ? -4.018 -5.001 0.825 1.00 92.88 87 VAL A N 1
ATOM 618 C CA . VAL A 1 87 ? -3.854 -6.426 1.166 1.00 92.88 87 VAL A CA 1
ATOM 619 C C . VAL A 1 87 ? -3.640 -6.620 2.669 1.00 92.88 87 VAL A C 1
ATOM 621 O O . VAL A 1 87 ? -4.210 -7.546 3.245 1.00 92.88 87 VAL A O 1
ATOM 624 N N . ALA A 1 88 ? -2.852 -5.757 3.314 1.00 91.25 88 ALA A N 1
ATOM 625 C CA . ALA A 1 88 ? -2.612 -5.803 4.753 1.00 91.25 88 ALA A CA 1
ATOM 626 C C . ALA A 1 88 ? -3.915 -5.592 5.537 1.00 91.25 88 ALA A C 1
ATOM 628 O O . ALA A 1 88 ? -4.221 -6.386 6.427 1.00 91.25 88 ALA A O 1
ATOM 629 N N . PHE A 1 89 ? -4.722 -4.602 5.141 1.00 90.12 89 PHE A N 1
ATOM 630 C CA . PHE A 1 89 ? -6.046 -4.356 5.711 1.00 90.12 89 PHE A CA 1
ATOM 631 C C . PHE A 1 89 ? -6.963 -5.582 5.574 1.00 90.12 89 PHE A C 1
ATOM 633 O O . PHE A 1 89 ? -7.525 -6.050 6.560 1.00 90.12 89 PHE A O 1
ATOM 640 N N . HIS A 1 90 ? -7.044 -6.179 4.380 1.00 90.31 90 HIS A N 1
ATOM 641 C CA . HIS A 1 90 ? -7.871 -7.370 4.140 1.00 90.31 90 HIS A CA 1
ATOM 642 C C . HIS A 1 90 ? -7.411 -8.604 4.939 1.00 90.31 90 HIS A C 1
ATOM 644 O O . HIS A 1 90 ? -8.208 -9.487 5.246 1.00 90.31 90 HIS A O 1
ATOM 650 N N . ARG A 1 91 ? -6.120 -8.703 5.270 1.00 88.75 91 ARG A N 1
ATOM 651 C CA . ARG A 1 91 ? -5.559 -9.799 6.079 1.00 88.75 91 ARG A CA 1
ATOM 652 C C . ARG A 1 91 ? -5.627 -9.541 7.590 1.00 88.75 91 ARG A C 1
ATOM 654 O O . ARG A 1 91 ? -5.127 -10.367 8.351 1.00 88.75 91 ARG A O 1
ATOM 661 N N . GLY A 1 92 ? -6.171 -8.403 8.026 1.00 90.12 92 GLY A N 1
ATOM 662 C CA . GLY A 1 92 ? -6.159 -7.984 9.432 1.00 90.12 92 GLY A CA 1
ATOM 663 C C . GLY A 1 92 ? -4.759 -7.651 9.966 1.00 90.12 92 GLY A C 1
ATOM 664 O O . GLY A 1 92 ? -4.528 -7.660 11.172 1.00 90.12 92 GLY A O 1
ATOM 665 N N . GLN A 1 93 ? -3.793 -7.376 9.083 1.00 89.75 93 GLN A N 1
ATOM 666 C CA . GLN A 1 93 ? -2.413 -7.031 9.439 1.00 89.75 93 GLN A CA 1
ATOM 667 C C . GLN A 1 93 ? -2.273 -5.517 9.650 1.00 89.75 93 GLN A C 1
ATOM 669 O O . GLN A 1 93 ? -1.529 -4.835 8.944 1.00 89.75 93 GLN A O 1
ATOM 674 N N . TYR A 1 94 ? -2.998 -4.978 10.632 1.00 88.31 94 TYR A N 1
ATOM 675 C CA . TYR A 1 94 ? -3.076 -3.530 10.865 1.00 88.31 94 TYR A CA 1
ATOM 676 C C . TYR A 1 94 ? -1.729 -2.902 11.238 1.00 88.31 94 TYR A C 1
ATOM 678 O O . TYR A 1 94 ? -1.428 -1.795 10.810 1.00 88.31 94 TYR A O 1
ATOM 686 N N . LYS A 1 95 ? -0.864 -3.634 11.956 1.00 89.19 95 LYS A N 1
ATOM 687 C CA . LYS A 1 95 ? 0.499 -3.167 12.271 1.00 89.19 95 LYS A CA 1
ATOM 688 C C . LYS A 1 95 ? 1.301 -2.837 11.010 1.00 89.19 95 LYS A C 1
ATOM 690 O O . LYS A 1 95 ? 1.953 -1.800 10.958 1.00 89.19 95 LYS A O 1
ATOM 695 N N . GLU A 1 96 ? 1.230 -3.701 9.997 1.00 88.62 96 GLU A N 1
ATOM 696 C CA . GLU A 1 96 ? 1.950 -3.496 8.737 1.00 88.62 96 GLU A CA 1
ATOM 697 C C . GLU A 1 96 ? 1.313 -2.382 7.905 1.00 88.62 96 GLU A C 1
ATOM 699 O O . GLU A 1 96 ? 2.026 -1.573 7.318 1.00 88.62 96 GLU A O 1
ATOM 704 N N . LEU A 1 97 ? -0.022 -2.285 7.907 1.00 88.75 97 LEU A N 1
ATOM 705 C CA . LEU A 1 97 ? -0.733 -1.162 7.293 1.00 88.75 97 LEU A CA 1
ATOM 706 C C . LEU A 1 97 ? -0.234 0.176 7.854 1.00 88.75 97 LEU A C 1
ATOM 708 O O . LEU A 1 97 ? 0.143 1.059 7.088 1.00 88.75 97 LEU A O 1
ATOM 712 N N . TYR A 1 98 ? -0.195 0.315 9.178 1.00 87.94 98 TYR A N 1
ATOM 713 C CA . TYR A 1 98 ? 0.247 1.544 9.829 1.00 87.94 98 TYR A CA 1
ATOM 714 C C . TYR A 1 98 ? 1.720 1.839 9.563 1.00 87.94 98 TYR A C 1
ATOM 716 O O . TYR A 1 98 ? 2.064 2.966 9.216 1.00 87.94 98 TYR A O 1
ATOM 724 N N . ARG A 1 99 ? 2.578 0.814 9.612 1.00 89.56 99 ARG A N 1
ATOM 725 C CA . ARG A 1 99 ? 3.994 0.949 9.261 1.00 89.56 99 ARG A CA 1
ATOM 726 C C . ARG A 1 99 ? 4.173 1.472 7.833 1.00 89.56 99 ARG A C 1
ATOM 728 O O . ARG A 1 99 ? 4.950 2.400 7.632 1.00 89.56 99 ARG A O 1
ATOM 735 N N . LEU A 1 100 ? 3.451 0.912 6.858 1.00 88.12 100 LEU A N 1
ATOM 736 C CA . LEU A 1 100 ? 3.506 1.346 5.458 1.00 88.12 100 LEU A CA 1
ATOM 737 C C . LEU A 1 100 ? 3.051 2.799 5.287 1.00 88.12 100 LEU A C 1
ATOM 739 O O . LEU A 1 100 ? 3.648 3.531 4.505 1.00 88.12 100 LEU A O 1
ATOM 743 N N . LEU A 1 101 ? 2.008 3.210 6.007 1.00 85.38 101 LEU A N 1
ATOM 744 C CA . LEU A 1 101 ? 1.468 4.569 5.944 1.00 85.38 101 LEU A CA 1
ATOM 745 C C . LEU A 1 101 ? 2.391 5.609 6.583 1.00 85.38 101 LEU A C 1
ATOM 747 O O . LEU A 1 101 ? 2.482 6.723 6.082 1.00 85.38 101 LEU A O 1
ATOM 751 N N . GLU A 1 102 ? 3.078 5.247 7.664 1.00 86.44 102 GLU A N 1
ATOM 752 C CA . GLU A 1 102 ? 3.972 6.151 8.392 1.00 86.44 102 GLU A CA 1
ATOM 753 C C . GLU A 1 102 ? 5.344 6.294 7.716 1.00 86.44 102 GLU A C 1
ATOM 755 O O . GLU A 1 102 ? 5.924 7.375 7.704 1.00 86.44 102 GLU A O 1
ATOM 760 N N . HIS A 1 103 ? 5.864 5.215 7.120 1.00 85.38 103 HIS A N 1
ATOM 761 C CA . HIS A 1 103 ? 7.212 5.199 6.536 1.00 85.38 103 HIS A C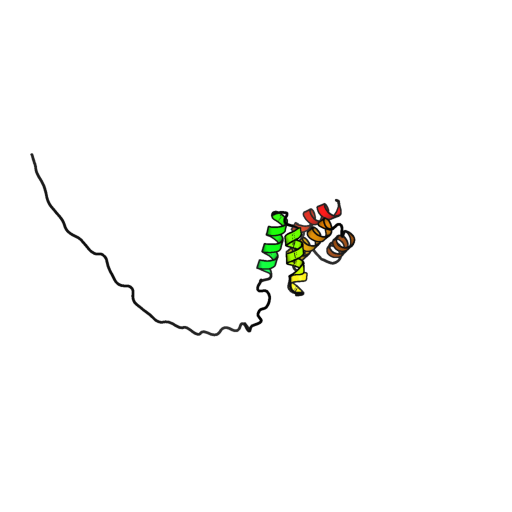A 1
ATOM 762 C C . HIS A 1 103 ? 7.263 5.651 5.071 1.00 85.38 103 HIS A C 1
ATOM 764 O O . HIS A 1 103 ? 8.357 5.844 4.535 1.00 85.38 103 HIS A O 1
ATOM 770 N N . HIS A 1 104 ? 6.118 5.796 4.399 1.00 85.00 104 HIS A N 1
ATOM 771 C CA . HIS A 1 104 ? 6.069 6.178 2.991 1.00 85.00 104 HIS A CA 1
ATOM 772 C C . HIS A 1 104 ? 5.223 7.427 2.766 1.00 85.00 104 HIS A C 1
ATOM 774 O O . HIS A 1 104 ? 4.085 7.532 3.216 1.00 85.00 104 HIS A O 1
ATOM 780 N N . HIS A 1 105 ? 5.768 8.359 1.984 1.00 81.31 105 HIS A N 1
ATOM 781 C CA . HIS A 1 105 ? 5.020 9.514 1.514 1.00 81.31 105 HIS A CA 1
ATOM 782 C C . HIS A 1 105 ? 4.123 9.120 0.342 1.00 81.31 105 HIS A C 1
ATOM 784 O O . HIS A 1 105 ? 4.604 8.736 -0.722 1.00 81.31 105 HIS A O 1
ATOM 790 N N . PHE A 1 106 ? 2.817 9.267 0.540 1.00 83.19 106 PHE A N 1
ATOM 791 C CA . PHE A 1 106 ? 1.821 9.159 -0.518 1.00 83.19 106 PHE A CA 1
ATOM 792 C C . PHE A 1 106 ? 1.431 10.551 -1.018 1.00 83.19 106 PHE A C 1
ATOM 794 O O . PHE A 1 106 ? 1.399 11.517 -0.254 1.00 83.19 106 PHE A O 1
ATOM 801 N N . SER A 1 107 ? 1.089 10.650 -2.294 1.00 83.06 107 SER A N 1
ATOM 802 C CA . SER A 1 107 ? 0.487 11.824 -2.914 1.00 83.06 107 SER A CA 1
ATOM 803 C C . SER A 1 107 ? -0.913 12.089 -2.354 1.00 83.06 107 SER A C 1
ATOM 805 O O . SER A 1 107 ? -1.642 11.170 -1.964 1.00 83.06 107 SER A O 1
ATOM 807 N N . ALA A 1 108 ? -1.317 13.363 -2.349 1.00 80.94 108 ALA A N 1
ATOM 808 C CA . ALA A 1 108 ? -2.587 13.822 -1.776 1.00 80.94 108 ALA A CA 1
ATOM 809 C C . ALA A 1 108 ? -3.820 13.090 -2.345 1.00 80.94 108 ALA A C 1
ATOM 811 O O . ALA A 1 108 ? -4.814 12.892 -1.652 1.00 80.94 108 ALA A O 1
ATOM 812 N N . GLN A 1 109 ? -3.733 12.624 -3.593 1.00 78.31 109 GLN A N 1
ATOM 813 C CA . GLN A 1 109 ? -4.784 11.864 -4.274 1.00 78.31 109 GLN A CA 1
ATOM 814 C C . GLN A 1 109 ? -5.087 10.524 -3.586 1.00 78.31 109 GLN A C 1
ATOM 816 O O . GLN A 1 109 ? -6.226 10.060 -3.586 1.00 78.31 109 GLN A O 1
ATOM 821 N N . ASN A 1 110 ? -4.077 9.904 -2.972 1.00 79.00 110 ASN A N 1
ATOM 822 C CA . ASN A 1 110 ? -4.215 8.629 -2.277 1.00 79.00 110 ASN A CA 1
ATOM 823 C C . ASN A 1 110 ? -4.628 8.807 -0.806 1.00 79.00 110 ASN A C 1
ATOM 825 O O . ASN A 1 110 ? -5.148 7.863 -0.210 1.00 79.00 110 ASN A O 1
ATOM 829 N N . HIS A 1 111 ? -4.455 10.002 -0.223 1.00 80.69 111 HIS A N 1
ATOM 830 C CA . HIS A 1 111 ?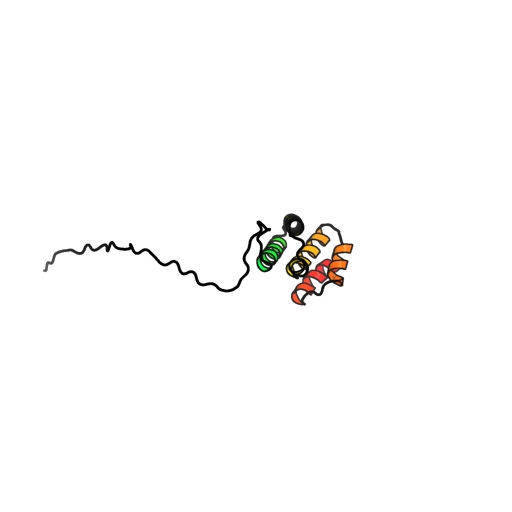 -4.704 10.253 1.204 1.00 80.69 111 HIS A CA 1
ATOM 831 C C . HIS A 1 111 ? -6.130 9.912 1.617 1.00 80.69 111 HIS A C 1
ATOM 833 O O . HIS A 1 111 ? -6.302 9.186 2.588 1.00 80.69 111 HIS A O 1
ATOM 839 N N . ALA A 1 112 ? -7.142 10.337 0.855 1.00 82.06 112 ALA A N 1
ATOM 840 C CA . ALA A 1 112 ? -8.543 10.069 1.190 1.00 82.06 112 ALA A CA 1
ATOM 841 C C . ALA A 1 112 ? -8.836 8.562 1.322 1.00 82.06 112 ALA A C 1
ATOM 843 O O . ALA A 1 112 ? -9.517 8.120 2.248 1.00 82.06 112 ALA A O 1
ATOM 844 N N . LYS A 1 113 ? -8.274 7.747 0.420 1.00 78.94 113 LYS A N 1
ATOM 845 C CA . LYS A 1 113 ? -8.462 6.291 0.435 1.00 78.94 113 LYS A CA 1
ATOM 846 C C . LYS A 1 113 ? -7.701 5.628 1.582 1.00 78.94 113 LYS A C 1
ATOM 848 O O . LYS A 1 113 ? -8.225 4.713 2.208 1.00 78.94 113 LYS A O 1
ATOM 853 N N . LEU A 1 114 ? -6.485 6.089 1.866 1.00 80.00 114 LEU A N 1
ATOM 854 C CA . LEU A 1 114 ? -5.664 5.564 2.957 1.00 80.00 114 LEU A CA 1
ATOM 855 C C . LEU A 1 114 ? -6.231 5.948 4.331 1.00 80.00 114 LEU A C 1
ATOM 857 O O . LEU A 1 114 ? -6.288 5.105 5.220 1.00 80.00 114 LEU A O 1
ATOM 861 N N . GLN A 1 115 ? -6.745 7.170 4.484 1.00 82.19 115 GLN A N 1
ATOM 862 C CA . GLN A 1 115 ? -7.457 7.618 5.685 1.00 82.19 115 GLN A CA 1
ATOM 863 C C . GLN A 1 115 ? -8.711 6.778 5.940 1.00 82.19 115 GLN A C 1
ATOM 865 O O . GLN A 1 115 ? -8.959 6.375 7.072 1.00 82.19 115 GLN A O 1
ATOM 870 N N . ALA A 1 116 ? -9.464 6.440 4.889 1.00 82.19 116 ALA A N 1
ATOM 871 C CA . ALA A 1 116 ? -10.623 5.558 5.013 1.00 82.19 116 ALA A CA 1
ATOM 872 C C . ALA A 1 116 ? -10.257 4.130 5.458 1.00 82.19 116 ALA A C 1
ATOM 874 O O . ALA A 1 116 ? -11.074 3.480 6.105 1.00 82.19 116 ALA A O 1
ATOM 875 N N . LEU A 1 117 ? -9.059 3.640 5.114 1.00 80.19 117 LEU A N 1
ATOM 876 C CA . LEU A 1 117 ? -8.541 2.352 5.596 1.00 80.19 117 LEU A CA 1
ATOM 877 C C . LEU A 1 117 ? -8.024 2.436 7.036 1.00 80.19 117 LEU A C 1
ATOM 879 O O . LEU A 1 117 ? -8.134 1.461 7.766 1.00 80.19 117 LEU A O 1
ATOM 883 N N . TRP A 1 118 ? -7.463 3.578 7.443 1.00 77.25 118 TRP A N 1
ATOM 884 C CA . TRP A 1 118 ? -6.981 3.795 8.810 1.00 77.25 118 TRP A CA 1
ATOM 885 C C . TRP A 1 118 ? -8.126 3.907 9.824 1.00 77.25 118 TRP A C 1
ATOM 887 O O . TRP A 1 118 ? -8.016 3.407 10.938 1.00 77.25 118 TRP A O 1
ATOM 897 N N . LEU A 1 119 ? -9.206 4.595 9.446 1.00 77.62 119 LEU A N 1
ATOM 898 C CA . LEU A 1 119 ? -10.347 4.910 10.315 1.00 77.62 119 LEU A CA 1
ATOM 899 C C . LEU A 1 119 ? -11.407 3.796 10.390 1.00 77.62 119 LEU A C 1
ATOM 901 O O . LEU A 1 119 ? -12.442 3.994 11.027 1.00 77.62 119 LEU A O 1
ATOM 905 N N . LYS A 1 120 ? -11.188 2.675 9.699 1.00 65.88 120 LYS A N 1
ATOM 906 C CA . LYS A 1 120 ? -12.091 1.521 9.656 1.00 65.88 120 LYS A CA 1
ATOM 907 C C . LYS A 1 120 ? -11.651 0.451 10.642 1.00 65.88 120 LYS A C 1
ATOM 909 O O . LYS A 1 120 ? -12.537 -0.022 11.381 1.00 65.88 120 LYS A O 1
#

InterPro domains:
  IPR031701 Homeobox protein SIX1, N-terminal SD domain [PF16878] (40-120)

Organism: Drosophila rhopaloa (NCBI:txid1041015)

pLDDT: mean 73.77, std 18.58, range [38.12, 93.75]

Radius of gyration: 29.01 Å; chains: 1; bounding box: 64×28×91 Å

Sequence (120 aa):
MTHNGGAGGGLHLNSGSNGNGGVVSGGGSGGRENLPSFGFTQEQVACVCEVLQQAGNIERLGRFLWSLPQCDKLQLNESVLKAKAVVAFHRGQYKELYRLLEHHHFSAQNHAKLQAL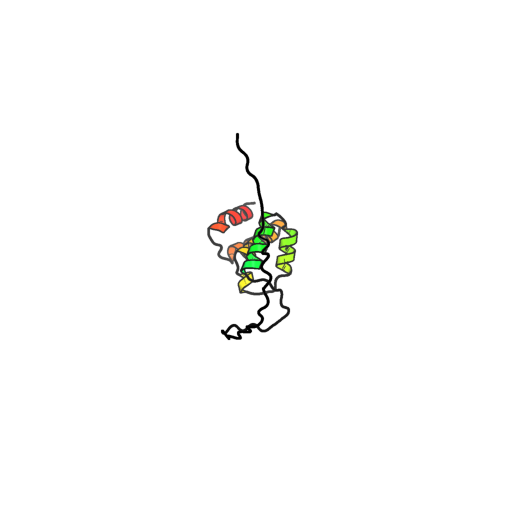WLK

Secondary structure (DSSP, 8-state):
-----------------------------------------HHHHHHHHHHHHHTT-HHHHHHHHHHS---HHHHT-HHHHHHHHHHHHHTT-HHHHHHHHHHSPPPHHHHHHHHHHH--